Protein AF-A0A5B2XP13-F1 (afdb_monomer_lite)

Structure (mmCIF, N/CA/C/O backbone):
data_AF-A0A5B2XP13-F1
#
_entry.id   AF-A0A5B2XP13-F1
#
loop_
_atom_site.group_PDB
_atom_site.id
_atom_site.type_symbol
_atom_site.label_atom_id
_atom_site.label_alt_id
_atom_site.label_comp_id
_atom_site.label_asym_id
_atom_site.label_entity_id
_atom_site.label_seq_id
_atom_site.pdbx_PDB_ins_code
_atom_site.Cartn_x
_atom_site.Cartn_y
_atom_site.Cartn_z
_atom_site.occupancy
_atom_site.B_iso_or_equiv
_atom_site.auth_seq_id
_atom_site.auth_comp_id
_atom_site.auth_asym_id
_atom_site.auth_atom_id
_atom_site.pdbx_PDB_model_num
ATOM 1 N N . MET A 1 1 ? -1.958 24.768 4.273 1.00 29.78 1 MET A N 1
ATOM 2 C CA . MET A 1 1 ? -2.025 24.406 2.843 1.00 29.78 1 MET A CA 1
ATOM 3 C C . MET A 1 1 ? -2.246 22.898 2.784 1.00 29.78 1 MET A C 1
ATOM 5 O O . MET A 1 1 ? -1.291 22.146 2.896 1.00 29.78 1 MET A O 1
ATOM 9 N N . GLY A 1 2 ? -3.503 22.448 2.826 1.00 29.78 2 GLY A N 1
ATOM 10 C CA . GLY A 1 2 ? -3.830 21.025 2.942 1.00 29.78 2 GLY A CA 1
ATOM 11 C C . GLY A 1 2 ? -3.630 20.316 1.608 1.00 29.78 2 GLY A C 1
ATOM 12 O O . GLY A 1 2 ? -4.290 20.663 0.632 1.00 29.78 2 GLY A O 1
ATOM 13 N N . MET A 1 3 ? -2.731 19.334 1.558 1.00 33.09 3 MET A N 1
ATOM 14 C CA . MET A 1 3 ? -2.748 18.342 0.487 1.00 33.09 3 MET A CA 1
ATOM 15 C C . MET A 1 3 ? -3.972 17.451 0.711 1.00 33.09 3 MET A C 1
ATOM 17 O O . MET A 1 3 ? -3.917 16.481 1.466 1.00 33.09 3 MET A O 1
ATOM 21 N N . GLU A 1 4 ? -5.096 17.831 0.103 1.00 34.44 4 GLU A N 1
ATOM 22 C CA . GLU A 1 4 ? -6.297 17.004 -0.015 1.00 34.44 4 GLU A CA 1
ATOM 23 C C . GLU A 1 4 ? -5.908 15.733 -0.784 1.00 34.44 4 GLU A C 1
ATOM 25 O O . GLU A 1 4 ? -5.870 15.693 -2.016 1.00 34.44 4 GLU A O 1
ATOM 30 N N . ASN A 1 5 ? -5.530 14.696 -0.040 1.00 35.22 5 ASN A N 1
ATOM 31 C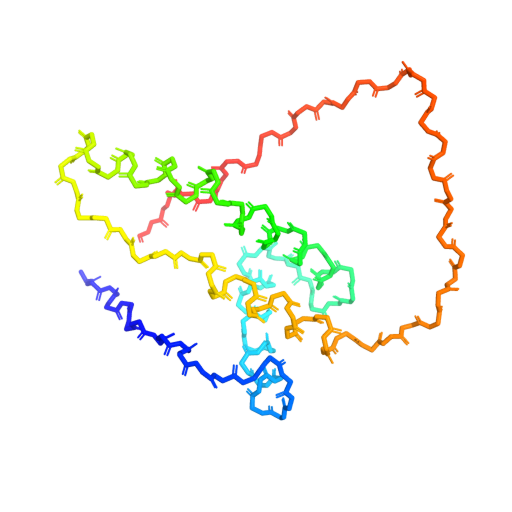 CA . ASN A 1 5 ? -5.137 13.403 -0.573 1.00 35.22 5 ASN A CA 1
ATOM 32 C C . ASN A 1 5 ? -6.418 12.694 -1.029 1.00 35.22 5 ASN A C 1
ATOM 34 O O . ASN A 1 5 ? -7.025 11.933 -0.277 1.00 35.22 5 ASN A O 1
ATOM 38 N N . ARG A 1 6 ? -6.904 13.048 -2.226 1.00 36.88 6 ARG A N 1
ATOM 39 C CA . ARG A 1 6 ? -8.149 12.517 -2.790 1.00 36.88 6 ARG A CA 1
ATOM 40 C C . ARG A 1 6 ? -8.049 10.989 -2.789 1.00 36.88 6 ARG A C 1
ATOM 42 O O . ARG A 1 6 ? -7.193 10.458 -3.501 1.00 36.88 6 ARG A O 1
ATOM 49 N N . PRO A 1 7 ? -8.877 10.261 -2.020 1.00 40.22 7 PRO A N 1
ATOM 50 C CA . PRO A 1 7 ? -8.725 8.823 -1.922 1.00 40.22 7 PRO A CA 1
ATOM 51 C C . PRO A 1 7 ? -9.152 8.215 -3.257 1.00 40.22 7 PRO A C 1
ATOM 53 O O . PRO A 1 7 ? -10.340 8.082 -3.551 1.00 40.22 7 PRO A O 1
ATOM 56 N N . VAL A 1 8 ? -8.184 7.844 -4.095 1.00 45.31 8 VAL A N 1
ATOM 57 C CA . VAL A 1 8 ? -8.437 6.937 -5.213 1.00 45.31 8 VAL A CA 1
ATOM 58 C C . VAL A 1 8 ? -8.628 5.557 -4.595 1.00 45.31 8 VAL A C 1
ATOM 60 O O . VAL A 1 8 ? -7.707 4.751 -4.504 1.00 45.31 8 VAL A O 1
ATOM 63 N N . VAL A 1 9 ? -9.839 5.298 -4.105 1.00 52.28 9 VAL A N 1
ATOM 64 C CA . VAL A 1 9 ? -10.252 3.951 -3.723 1.00 52.28 9 VAL A CA 1
ATOM 65 C C . VAL A 1 9 ? -10.342 3.153 -5.018 1.00 52.28 9 VAL A C 1
ATOM 67 O O . VAL A 1 9 ? -11.271 3.312 -5.808 1.00 52.28 9 VAL A O 1
ATOM 70 N N . VAL A 1 10 ? -9.345 2.308 -5.269 1.00 51.59 10 VAL A N 1
ATOM 71 C CA . VAL A 1 10 ? -9.398 1.298 -6.328 1.00 51.59 10 VAL A CA 1
ATOM 72 C C . VAL A 1 10 ? -10.302 0.166 -5.835 1.00 51.59 10 VAL A C 1
ATOM 74 O O . VAL A 1 10 ? -9.847 -0.913 -5.473 1.00 51.59 10 VAL A O 1
ATOM 77 N N . SER A 1 11 ? -11.608 0.411 -5.764 1.00 52.25 11 SER A N 1
ATOM 78 C CA . SER A 1 11 ? -12.583 -0.656 -5.567 1.00 52.25 11 SER A CA 1
ATOM 79 C C . SER A 1 11 ? -12.789 -1.378 -6.903 1.00 52.25 11 SER A C 1
ATOM 81 O O . SER A 1 11 ? -13.236 -0.795 -7.888 1.00 52.25 11 SER A O 1
ATOM 83 N N . GLY A 1 12 ? -12.411 -2.659 -6.953 1.00 60.12 12 GLY A N 1
ATOM 84 C CA . GLY A 1 12 ? -12.796 -3.583 -8.029 1.00 60.12 12 GLY A CA 1
ATOM 85 C C . GLY A 1 12 ? -11.938 -3.593 -9.298 1.00 60.12 12 GLY A C 1
ATOM 86 O O . GLY A 1 12 ? -12.334 -4.218 -10.279 1.00 60.12 12 GLY A O 1
ATOM 87 N N . ARG A 1 13 ? -10.770 -2.940 -9.328 1.00 72.88 13 ARG A N 1
ATOM 88 C CA . ARG A 1 13 ? -9.882 -2.997 -10.504 1.00 72.88 13 ARG A CA 1
ATOM 89 C C . ARG A 1 13 ? -8.958 -4.218 -10.402 1.00 72.88 13 ARG A C 1
ATOM 91 O O . ARG A 1 13 ? -8.357 -4.402 -9.346 1.00 72.88 13 ARG A O 1
ATOM 98 N N . PRO A 1 14 ? -8.798 -5.043 -11.451 1.00 79.19 14 PRO A N 1
ATOM 99 C CA . PRO A 1 14 ? -7.851 -6.151 -11.402 1.00 79.19 14 PRO A CA 1
ATOM 100 C C . PRO A 1 14 ? -6.411 -5.621 -11.274 1.00 79.19 14 PRO A C 1
ATOM 102 O O . PRO A 1 14 ? -6.106 -4.561 -11.827 1.00 79.19 14 PRO A O 1
ATOM 105 N N . PRO A 1 15 ? -5.518 -6.332 -10.561 1.00 80.94 15 PRO A N 1
ATOM 106 C CA . PRO A 1 15 ? -4.099 -5.973 -10.458 1.00 80.94 15 PRO A CA 1
ATOM 107 C C . PRO A 1 15 ? -3.324 -6.234 -11.762 1.00 80.94 15 PRO A C 1
ATOM 109 O O . PRO A 1 15 ? -2.130 -5.977 -11.853 1.00 80.94 15 PRO A O 1
ATOM 112 N N . THR A 1 16 ? -3.997 -6.739 -12.795 1.00 82.56 16 THR A N 1
ATOM 113 C CA . THR A 1 16 ? -3.428 -7.077 -14.097 1.00 82.56 16 THR A CA 1
ATOM 114 C C . THR A 1 16 ? -3.972 -6.166 -15.201 1.00 82.56 16 THR A C 1
ATOM 116 O O . THR A 1 16 ? -5.062 -5.600 -15.106 1.00 82.56 16 THR A O 1
ATOM 119 N N . GLY A 1 17 ? -3.204 -6.031 -16.285 1.00 83.06 17 GLY A N 1
ATOM 120 C CA . GLY A 1 17 ? -3.588 -5.279 -17.483 1.00 83.06 17 GLY A CA 1
ATOM 121 C C . GLY A 1 17 ? -2.913 -3.910 -17.619 1.00 83.06 17 GLY A C 1
ATOM 122 O O . GLY A 1 17 ? -2.235 -3.426 -16.715 1.00 83.06 17 GLY A O 1
ATOM 123 N N . ALA A 1 18 ? -3.096 -3.276 -18.781 1.00 83.50 18 ALA A N 1
ATOM 124 C CA . ALA A 1 18 ? -2.379 -2.052 -19.158 1.00 83.50 18 ALA A CA 1
ATOM 125 C C . ALA A 1 18 ? -2.608 -0.889 -18.179 1.00 83.50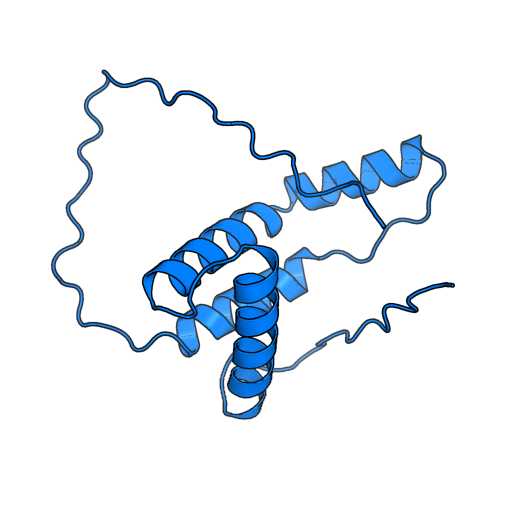 18 ALA A C 1
ATOM 127 O O . ALA A 1 18 ? -1.675 -0.182 -17.819 1.00 83.50 18 ALA A O 1
ATOM 128 N N . ARG A 1 19 ? -3.842 -0.725 -17.688 1.00 82.00 19 ARG A N 1
ATOM 129 C CA . ARG A 1 19 ? -4.179 0.332 -16.724 1.00 82.00 19 ARG A CA 1
ATOM 130 C C . ARG A 1 19 ? -3.511 0.115 -15.362 1.00 82.00 19 ARG A C 1
ATOM 132 O O . ARG A 1 19 ? -3.114 1.088 -14.736 1.00 82.00 19 ARG A O 1
ATOM 139 N N . ALA A 1 20 ? -3.408 -1.136 -14.906 1.00 83.81 20 ALA A N 1
ATOM 140 C CA . ALA A 1 20 ? -2.734 -1.464 -13.652 1.00 83.81 20 ALA A CA 1
ATOM 141 C C . ALA A 1 20 ? -1.230 -1.180 -13.755 1.00 83.81 20 ALA A C 1
ATOM 143 O O . ALA A 1 20 ? -0.675 -0.582 -12.844 1.00 83.81 20 ALA A O 1
ATOM 144 N N . ARG A 1 21 ? -0.605 -1.505 -14.898 1.00 85.44 21 ARG A N 1
ATOM 145 C CA . ARG A 1 21 ? 0.811 -1.200 -15.160 1.00 85.44 21 ARG A CA 1
ATOM 146 C C . ARG A 1 21 ? 1.116 0.292 -15.078 1.00 85.44 21 ARG A C 1
ATOM 148 O O . ARG A 1 21 ? 2.015 0.656 -14.343 1.00 85.44 21 ARG A O 1
ATOM 155 N N . VAL A 1 22 ? 0.308 1.141 -15.720 1.00 86.56 22 VAL A N 1
ATOM 156 C CA . VAL A 1 22 ? 0.487 2.607 -15.649 1.00 86.56 22 VAL A CA 1
ATOM 157 C C . VAL A 1 22 ? 0.455 3.106 -14.201 1.00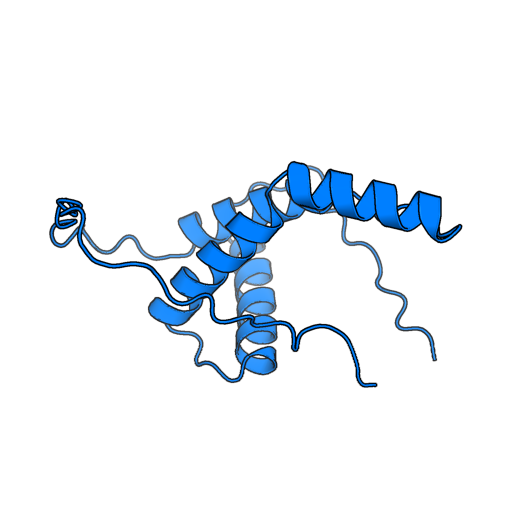 86.56 22 VAL A C 1
ATOM 159 O O . VAL A 1 22 ? 1.339 3.845 -13.790 1.00 86.56 22 VAL A O 1
ATOM 162 N N . ILE A 1 23 ? -0.522 2.652 -13.409 1.00 87.31 23 ILE A N 1
ATOM 163 C CA . ILE A 1 23 ? -0.628 3.031 -11.990 1.00 87.31 23 ILE A CA 1
ATOM 164 C C . ILE A 1 23 ? 0.593 2.537 -11.201 1.00 87.31 23 ILE A C 1
ATOM 166 O O . ILE A 1 23 ? 1.108 3.252 -10.346 1.00 87.31 23 ILE A O 1
ATOM 170 N N . VAL A 1 24 ? 1.051 1.311 -11.466 1.00 89.06 24 VAL A N 1
ATOM 171 C CA . VAL A 1 24 ? 2.222 0.742 -10.791 1.00 89.06 24 VAL A CA 1
ATOM 172 C C . VAL A 1 24 ? 3.489 1.505 -11.146 1.00 89.06 24 VAL A C 1
ATOM 174 O O . VAL A 1 24 ? 4.238 1.832 -10.237 1.00 89.06 24 VAL A O 1
ATOM 177 N N . ASP A 1 25 ? 3.718 1.817 -12.419 1.00 88.62 25 ASP A N 1
ATOM 178 C CA . ASP A 1 25 ? 4.912 2.538 -12.864 1.00 88.62 25 ASP A CA 1
ATOM 179 C C . ASP A 1 25 ? 4.954 3.959 -12.273 1.00 88.62 25 ASP A C 1
ATOM 181 O O . ASP A 1 25 ? 5.997 4.385 -11.780 1.00 88.62 25 ASP A O 1
ATOM 185 N N . GLU A 1 26 ? 3.813 4.658 -12.214 1.00 89.75 26 GLU A N 1
ATOM 186 C CA . GLU A 1 26 ? 3.701 5.955 -11.527 1.00 89.75 26 GLU A CA 1
ATOM 187 C C . GLU A 1 26 ? 4.049 5.841 -10.034 1.00 89.75 26 GLU A C 1
ATOM 189 O O . GLU A 1 26 ? 4.842 6.626 -9.511 1.00 89.75 26 GLU A O 1
ATOM 194 N N . LEU A 1 27 ? 3.494 4.846 -9.335 1.00 88.94 27 LEU A N 1
ATOM 195 C CA . LEU A 1 27 ? 3.768 4.639 -7.911 1.00 88.94 27 LEU A CA 1
ATOM 196 C C . LEU A 1 27 ? 5.227 4.248 -7.658 1.00 88.94 27 LEU A C 1
ATOM 198 O O . LEU A 1 27 ? 5.846 4.770 -6.733 1.00 88.94 27 LEU A O 1
ATOM 202 N N . VAL A 1 28 ? 5.787 3.350 -8.468 1.00 89.38 28 VAL A N 1
ATOM 203 C CA . VAL A 1 28 ? 7.189 2.929 -8.368 1.00 89.38 28 VAL A CA 1
ATOM 204 C C . VAL A 1 28 ? 8.116 4.125 -8.567 1.00 89.38 28 VAL A C 1
ATOM 206 O O . VAL A 1 28 ? 9.035 4.290 -7.769 1.00 89.38 28 VAL A O 1
ATOM 209 N N . ALA A 1 29 ? 7.843 4.997 -9.542 1.00 87.00 29 ALA A N 1
ATOM 210 C CA . ALA A 1 29 ? 8.625 6.211 -9.763 1.00 87.00 29 ALA A CA 1
ATOM 211 C C . ALA A 1 29 ? 8.609 7.142 -8.538 1.00 87.00 29 ALA A C 1
ATOM 213 O O . ALA A 1 29 ? 9.667 7.578 -8.084 1.00 87.00 29 ALA A O 1
ATOM 214 N N . VAL A 1 30 ? 7.433 7.373 -7.939 1.00 89.19 30 VAL A N 1
ATOM 215 C CA . VAL A 1 30 ? 7.305 8.179 -6.710 1.00 89.19 30 VAL A CA 1
ATOM 216 C C . VAL A 1 30 ? 8.086 7.554 -5.549 1.00 89.19 30 VAL A C 1
ATOM 218 O O . VAL A 1 30 ? 8.766 8.255 -4.799 1.00 89.19 30 VAL A O 1
ATOM 221 N N . PHE A 1 31 ? 8.032 6.229 -5.390 1.00 85.31 31 PHE A N 1
ATOM 222 C CA . PHE A 1 31 ? 8.788 5.533 -4.346 1.00 85.31 31 PHE A CA 1
ATOM 223 C C . PHE A 1 31 ? 10.300 5.572 -4.586 1.00 85.31 31 PHE A C 1
ATOM 225 O O . PHE A 1 31 ? 11.053 5.750 -3.624 1.00 85.31 31 PHE A O 1
ATOM 232 N N . ALA A 1 32 ? 10.732 5.418 -5.837 1.00 87.56 32 ALA A N 1
ATOM 233 C CA . ALA A 1 32 ? 12.126 5.491 -6.252 1.00 87.56 32 ALA A CA 1
ATOM 234 C C . ALA A 1 32 ? 12.707 6.882 -5.962 1.00 87.56 32 ALA A C 1
ATOM 236 O O . ALA A 1 32 ? 13.760 6.982 -5.332 1.00 87.56 32 ALA A O 1
ATOM 237 N N . GLU A 1 33 ? 11.976 7.946 -6.303 1.00 88.00 33 GLU A N 1
ATOM 238 C CA . GLU A 1 33 ? 12.350 9.326 -5.985 1.00 88.00 33 GLU A CA 1
ATOM 239 C C . GLU A 1 33 ? 12.435 9.550 -4.467 1.00 88.00 33 GLU A C 1
ATOM 241 O O . GLU A 1 33 ? 13.481 9.955 -3.954 1.00 88.00 33 GLU A O 1
ATOM 246 N N . ALA A 1 34 ? 11.378 9.197 -3.727 1.00 89.75 34 ALA A N 1
ATOM 247 C CA . ALA A 1 34 ? 11.308 9.399 -2.279 1.00 89.75 34 ALA A CA 1
ATOM 248 C C . ALA A 1 34 ? 12.425 8.668 -1.511 1.00 89.75 34 ALA A C 1
ATOM 250 O O . ALA A 1 34 ? 12.915 9.162 -0.495 1.00 89.75 34 ALA A O 1
ATOM 251 N N . HIS A 1 35 ? 12.853 7.500 -1.998 1.00 85.69 35 HIS A N 1
ATOM 252 C CA . HIS A 1 35 ? 13.900 6.693 -1.365 1.00 85.69 35 HIS A CA 1
ATOM 253 C C . HIS A 1 35 ? 15.265 6.830 -2.044 1.00 85.69 35 HIS A C 1
ATOM 255 O O . HIS A 1 35 ? 16.207 6.146 -1.637 1.00 85.69 35 HIS A O 1
ATOM 261 N N . ARG A 1 36 ? 15.389 7.721 -3.041 1.00 90.19 36 ARG A N 1
ATOM 262 C CA . ARG A 1 36 ? 16.609 7.958 -3.828 1.00 90.19 36 ARG A CA 1
ATOM 263 C C . ARG A 1 36 ? 17.208 6.658 -4.383 1.00 90.19 36 ARG A C 1
ATOM 265 O O . ARG A 1 36 ? 18.409 6.420 -4.264 1.00 90.19 36 ARG A O 1
ATOM 272 N N . ARG A 1 37 ? 16.360 5.798 -4.952 1.00 87.00 37 ARG A N 1
ATOM 273 C CA . ARG A 1 37 ? 16.744 4.537 -5.612 1.00 87.00 37 ARG A CA 1
ATOM 274 C C . ARG A 1 37 ? 16.464 4.628 -7.110 1.00 87.00 37 ARG A C 1
ATOM 276 O O . ARG A 1 37 ? 15.622 5.413 -7.530 1.00 87.00 37 ARG A O 1
ATOM 283 N N . ALA A 1 38 ? 17.155 3.821 -7.908 1.00 86.50 38 ALA A N 1
ATOM 284 C CA . ALA A 1 38 ? 16.802 3.647 -9.313 1.00 86.50 38 ALA A CA 1
ATOM 285 C C . ALA A 1 38 ? 15.534 2.780 -9.444 1.00 86.50 38 ALA A C 1
ATOM 287 O O . ALA A 1 38 ? 15.218 1.998 -8.546 1.00 86.50 38 ALA A O 1
ATOM 288 N N . ASP A 1 39 ? 14.794 2.919 -10.547 1.00 83.88 39 ASP A N 1
ATOM 289 C CA . ASP A 1 39 ? 13.721 1.978 -10.899 1.00 83.88 39 ASP A CA 1
ATOM 290 C C . ASP A 1 39 ? 14.324 0.767 -11.624 1.00 83.88 39 ASP A C 1
ATOM 292 O O . ASP A 1 39 ? 14.329 0.675 -12.851 1.00 83.88 39 ASP A O 1
ATOM 296 N N . ASP A 1 40 ? 14.913 -0.132 -10.841 1.00 84.44 40 ASP A N 1
ATOM 297 C CA . ASP A 1 40 ? 15.488 -1.395 -11.296 1.00 84.44 40 ASP A CA 1
ATOM 298 C C . ASP A 1 40 ? 14.760 -2.600 -10.651 1.00 84.44 40 ASP A C 1
ATOM 300 O O . ASP A 1 40 ? 13.959 -2.438 -9.719 1.00 84.44 40 ASP A O 1
ATOM 304 N N . PRO A 1 41 ? 14.992 -3.838 -11.127 1.00 84.12 41 PRO A N 1
ATOM 305 C CA . PRO A 1 41 ? 14.333 -5.017 -10.565 1.00 84.12 41 PRO A CA 1
ATOM 306 C C . PRO A 1 41 ? 14.587 -5.234 -9.063 1.00 84.12 41 PRO A C 1
ATOM 308 O O . PRO A 1 41 ? 13.710 -5.748 -8.367 1.00 84.12 41 PRO A O 1
ATOM 311 N N . GLU A 1 42 ? 15.751 -4.835 -8.543 1.00 85.81 42 GLU A N 1
ATOM 312 C CA . GLU A 1 42 ? 16.084 -4.949 -7.118 1.00 85.81 42 GLU A CA 1
ATOM 313 C C . GLU A 1 42 ? 15.265 -3.951 -6.290 1.00 85.81 42 GLU A C 1
ATOM 315 O O . GLU A 1 42 ? 14.694 -4.305 -5.259 1.00 85.81 42 GLU A O 1
ATOM 320 N N . SER A 1 43 ? 15.138 -2.719 -6.778 1.00 85.62 43 SER A N 1
ATOM 321 C CA . SER A 1 43 ? 14.290 -1.665 -6.225 1.00 85.62 43 SER A CA 1
ATOM 322 C C . SER A 1 43 ? 12.817 -2.074 -6.176 1.00 85.62 43 SER A C 1
ATOM 324 O O . SER A 1 43 ? 12.171 -1.930 -5.134 1.00 85.62 43 SER A O 1
ATOM 326 N N . ARG A 1 44 ? 12.295 -2.683 -7.249 1.00 88.12 44 ARG A N 1
ATOM 327 C CA . ARG A 1 44 ? 10.915 -3.198 -7.283 1.00 88.12 44 ARG A CA 1
ATOM 328 C C . ARG A 1 44 ? 10.700 -4.352 -6.299 1.00 88.12 44 ARG A C 1
ATOM 330 O O . ARG A 1 44 ? 9.682 -4.375 -5.604 1.00 88.12 44 ARG A O 1
ATOM 337 N N . ALA A 1 45 ? 11.664 -5.264 -6.164 1.00 87.56 45 ALA A N 1
ATOM 338 C CA . ALA A 1 45 ? 11.610 -6.342 -5.171 1.00 87.56 45 ALA A CA 1
ATOM 339 C C . ALA A 1 45 ? 11.680 -5.810 -3.726 1.00 87.56 45 ALA A C 1
ATOM 341 O O . ALA A 1 45 ? 10.916 -6.238 -2.857 1.00 87.56 45 ALA A O 1
ATOM 342 N N . TRP A 1 46 ? 12.555 -4.835 -3.474 1.00 89.56 46 TRP A N 1
ATOM 343 C CA . TRP A 1 46 ? 12.655 -4.137 -2.194 1.00 89.56 46 TRP A CA 1
ATOM 344 C C . TRP A 1 46 ? 11.347 -3.419 -1.836 1.00 89.56 46 TRP A C 1
ATOM 346 O O . TRP A 1 46 ? 10.871 -3.520 -0.702 1.00 89.56 46 TRP A O 1
ATOM 356 N N . LEU A 1 47 ? 10.726 -2.741 -2.806 1.00 90.56 47 LEU A N 1
ATOM 357 C CA . LEU A 1 47 ? 9.445 -2.068 -2.615 1.00 90.56 47 LEU A CA 1
ATOM 358 C C . LEU A 1 47 ? 8.343 -3.074 -2.271 1.00 90.56 47 LEU A C 1
ATOM 360 O O . LEU A 1 47 ? 7.590 -2.848 -1.324 1.00 90.56 47 LEU A O 1
ATOM 364 N N . ALA A 1 48 ? 8.282 -4.205 -2.978 1.00 90.81 48 ALA A N 1
ATOM 365 C CA . ALA A 1 48 ? 7.324 -5.266 -2.685 1.00 90.81 48 ALA A CA 1
ATOM 366 C C . ALA A 1 48 ? 7.466 -5.783 -1.242 1.00 90.81 48 ALA A C 1
ATOM 368 O O . ALA A 1 48 ? 6.465 -5.964 -0.550 1.00 90.81 48 ALA A O 1
ATOM 369 N N . GLU A 1 49 ? 8.690 -5.955 -0.737 1.00 90.31 49 GLU A N 1
ATOM 370 C CA . GLU A 1 49 ? 8.898 -6.353 0.660 1.00 90.31 49 GLU A CA 1
ATOM 371 C C . GLU A 1 49 ? 8.401 -5.292 1.650 1.00 90.31 49 GLU A C 1
ATOM 373 O O . GLU A 1 49 ? 7.717 -5.610 2.625 1.00 90.31 49 GLU A O 1
ATOM 378 N N . ARG A 1 50 ? 8.648 -4.007 1.376 1.00 89.56 50 ARG A N 1
ATOM 379 C CA . ARG A 1 50 ? 8.129 -2.924 2.224 1.00 89.56 50 ARG A CA 1
ATOM 380 C C . ARG A 1 50 ? 6.607 -2.864 2.240 1.00 89.56 50 ARG A C 1
ATOM 382 O O . ARG A 1 50 ? 6.012 -2.685 3.304 1.00 89.56 50 ARG A O 1
ATOM 389 N N . VAL A 1 51 ? 5.975 -3.030 1.082 1.00 90.12 51 VAL A N 1
ATOM 390 C CA . VAL A 1 51 ? 4.512 -3.050 0.967 1.00 90.12 51 VAL A CA 1
ATOM 391 C C . VAL A 1 51 ? 3.936 -4.261 1.704 1.00 90.12 51 VAL A C 1
ATOM 393 O O . VAL A 1 51 ? 2.918 -4.125 2.376 1.00 90.12 51 VAL A O 1
ATOM 396 N N . ARG A 1 52 ? 4.609 -5.419 1.669 1.00 89.00 52 ARG A N 1
ATOM 397 C CA . ARG A 1 52 ? 4.207 -6.626 2.412 1.00 89.00 52 ARG A CA 1
ATOM 398 C C . ARG A 1 52 ? 4.177 -6.400 3.922 1.00 89.00 52 ARG A C 1
ATOM 400 O O . ARG A 1 52 ? 3.215 -6.807 4.567 1.00 89.00 52 ARG A O 1
ATOM 407 N N . ILE A 1 53 ? 5.166 -5.695 4.470 1.00 85.44 53 ILE A N 1
ATOM 408 C CA . ILE A 1 53 ? 5.170 -5.296 5.888 1.00 85.44 53 ILE A CA 1
ATOM 409 C C . ILE A 1 53 ? 3.991 -4.353 6.184 1.00 85.44 53 ILE A C 1
ATOM 411 O O . ILE A 1 53 ? 3.294 -4.521 7.183 1.00 85.44 53 ILE A O 1
ATOM 415 N N . GLY A 1 54 ? 3.730 -3.384 5.301 1.00 80.50 54 GLY A N 1
ATOM 416 C CA . GLY A 1 54 ? 2.596 -2.459 5.429 1.00 80.50 54 GLY A CA 1
ATOM 417 C C . GLY A 1 54 ? 1.217 -3.117 5.277 1.00 80.50 54 GLY A C 1
ATOM 418 O O . GLY A 1 54 ? 0.234 -2.604 5.810 1.00 80.50 54 GLY A O 1
ATOM 419 N N . ALA A 1 55 ? 1.143 -4.259 4.590 1.00 86.56 55 ALA A N 1
ATOM 420 C CA . ALA A 1 55 ? -0.073 -5.049 4.404 1.00 86.56 55 ALA A CA 1
ATOM 421 C C . ALA A 1 55 ? -0.405 -5.956 5.606 1.00 86.56 55 ALA A C 1
ATOM 423 O O . ALA A 1 55 ? -1.436 -6.632 5.592 1.00 86.56 55 ALA A O 1
ATOM 424 N N . ASP A 1 56 ? 0.426 -5.989 6.655 1.00 85.88 56 ASP A N 1
ATOM 425 C CA . ASP A 1 56 ? 0.113 -6.759 7.857 1.00 85.88 56 ASP A CA 1
ATOM 426 C C . ASP A 1 56 ? -1.104 -6.156 8.582 1.00 85.88 56 ASP A C 1
ATOM 428 O O . ASP A 1 56 ? -1.098 -5.027 9.083 1.00 85.88 56 ASP A O 1
ATOM 432 N N . THR A 1 57 ? -2.168 -6.952 8.697 1.00 84.69 57 THR A N 1
ATOM 433 C CA . THR A 1 57 ? -3.397 -6.575 9.410 1.00 84.69 57 THR A CA 1
ATOM 434 C C . THR A 1 57 ? -3.160 -6.151 10.864 1.00 84.69 57 THR A C 1
ATOM 436 O O . THR A 1 57 ? -3.943 -5.367 11.402 1.00 84.69 57 THR A O 1
ATOM 439 N N . ARG A 1 58 ? -2.089 -6.625 11.515 1.00 87.06 58 ARG A N 1
ATOM 440 C CA . ARG A 1 58 ? -1.702 -6.204 12.870 1.00 87.06 58 ARG A CA 1
ATOM 441 C C . ARG A 1 58 ? -1.278 -4.741 12.889 1.00 87.06 58 ARG A C 1
ATOM 443 O O . ARG A 1 58 ? -1.675 -4.016 13.796 1.00 87.06 58 ARG A O 1
ATOM 450 N N . VAL A 1 59 ? -0.545 -4.298 11.866 1.00 84.56 59 VAL A N 1
ATOM 451 C CA . VAL A 1 59 ? -0.118 -2.902 11.705 1.00 84.56 59 VAL A CA 1
ATOM 452 C C . VAL A 1 59 ? -1.338 -2.006 11.487 1.00 84.56 59 VAL A C 1
ATOM 454 O O . VAL A 1 59 ? -1.475 -0.989 12.161 1.00 84.56 59 VAL A O 1
ATOM 457 N N . SER A 1 60 ? -2.288 -2.418 10.640 1.00 84.38 60 SER A N 1
ATOM 458 C CA . SER A 1 60 ? -3.544 -1.674 10.426 1.00 84.38 60 SER A CA 1
ATOM 459 C C . SER A 1 60 ? -4.371 -1.531 11.717 1.00 84.38 60 SER A C 1
ATOM 461 O O . SER A 1 60 ? -4.828 -0.437 12.061 1.00 84.38 60 SER A O 1
ATOM 463 N N . ARG A 1 61 ? -4.498 -2.607 12.509 1.00 88.38 61 ARG A N 1
ATOM 464 C CA . ARG A 1 61 ? -5.184 -2.565 13.816 1.00 88.38 61 ARG A CA 1
ATOM 465 C C . ARG A 1 61 ? -4.458 -1.681 14.828 1.00 88.38 61 ARG A C 1
ATOM 467 O O . ARG A 1 61 ? -5.119 -0.933 15.543 1.00 88.38 61 ARG A O 1
ATOM 474 N N . TYR A 1 62 ? -3.129 -1.745 14.870 1.00 89.94 62 TYR A N 1
ATOM 475 C CA . TYR A 1 62 ? -2.308 -0.889 15.724 1.00 89.94 62 TYR A CA 1
ATOM 476 C C . TYR A 1 62 ? -2.526 0.596 15.408 1.00 89.94 62 TYR A C 1
ATOM 478 O O . TYR A 1 62 ? -2.786 1.385 16.312 1.00 89.94 62 TYR A O 1
ATOM 486 N N . TRP A 1 63 ? -2.533 0.974 14.128 1.00 87.50 63 TRP A N 1
ATOM 487 C CA . TRP A 1 63 ? -2.802 2.357 13.728 1.00 87.50 63 TRP A CA 1
ATOM 488 C C . TRP A 1 63 ? -4.224 2.811 14.046 1.00 87.50 63 TRP A C 1
ATOM 490 O O . TRP A 1 63 ? -4.422 3.955 14.452 1.00 87.50 63 TRP A O 1
ATOM 500 N N . ARG A 1 64 ? -5.217 1.923 13.920 1.00 89.50 64 ARG A N 1
ATOM 501 C CA . ARG A 1 64 ? -6.590 2.227 14.342 1.00 89.50 64 ARG A CA 1
ATOM 502 C C . ARG A 1 64 ? -6.677 2.459 15.851 1.00 89.50 64 ARG A C 1
ATOM 504 O O . ARG A 1 64 ? -7.366 3.379 16.273 1.00 89.50 64 ARG A O 1
ATOM 511 N N . LEU A 1 65 ? -5.955 1.671 16.648 1.00 92.81 65 LEU A N 1
ATOM 512 C CA . LEU A 1 65 ? -5.871 1.877 18.094 1.00 92.81 65 LEU A CA 1
ATOM 513 C C . LEU A 1 65 ? -5.219 3.224 18.432 1.00 92.81 65 LEU A C 1
ATOM 515 O O . LEU A 1 65 ? -5.752 3.964 19.252 1.00 92.81 65 LEU A O 1
ATOM 519 N N . LEU A 1 66 ? -4.109 3.569 17.774 1.00 93.31 66 LEU A N 1
ATOM 520 C CA . LEU A 1 66 ? -3.457 4.867 17.967 1.00 93.31 66 LEU A CA 1
ATOM 521 C C . LEU A 1 66 ? -4.374 6.044 17.617 1.00 93.31 66 LEU A C 1
ATOM 523 O O . LEU A 1 66 ? -4.337 7.057 18.305 1.00 93.31 66 LEU A O 1
ATOM 527 N N . ALA A 1 67 ? -5.203 5.920 16.578 1.00 92.94 67 ALA A N 1
ATOM 528 C CA . ALA A 1 67 ? -6.175 6.955 16.230 1.00 92.94 67 ALA A CA 1
ATOM 529 C C . ALA A 1 67 ? -7.194 7.176 17.362 1.00 92.94 67 ALA A C 1
ATOM 531 O O . ALA A 1 67 ? -7.422 8.316 17.750 1.00 92.94 67 ALA A O 1
ATOM 532 N N . VAL A 1 68 ? -7.718 6.094 17.953 1.00 94.25 68 VAL A N 1
ATOM 533 C CA . VAL A 1 68 ? -8.641 6.165 19.101 1.00 94.25 68 VAL A CA 1
ATOM 534 C C . VAL A 1 68 ? -7.979 6.820 20.314 1.00 94.25 68 VAL A C 1
ATOM 536 O O . VAL A 1 68 ? -8.573 7.695 20.931 1.00 94.25 68 VAL A O 1
ATOM 539 N N . ILE A 1 69 ? -6.746 6.424 20.645 1.00 96.06 69 ILE A N 1
ATOM 540 C CA . ILE A 1 69 ? -6.008 6.985 21.791 1.00 96.06 69 ILE A CA 1
ATOM 541 C C . ILE A 1 69 ? -5.758 8.488 21.614 1.00 96.06 69 ILE A C 1
ATOM 543 O O . ILE A 1 69 ? -5.801 9.234 22.587 1.00 96.06 69 ILE A O 1
ATOM 547 N N . ASN A 1 70 ? -5.510 8.929 20.381 1.00 95.44 70 ASN A N 1
ATOM 548 C CA . ASN A 1 70 ? -5.174 10.317 20.072 1.00 95.44 70 ASN A CA 1
ATOM 549 C C . ASN A 1 70 ? -6.391 11.190 19.722 1.00 95.44 70 ASN A C 1
ATOM 551 O O . ASN A 1 70 ? -6.194 12.316 19.270 1.00 95.44 70 ASN A O 1
ATOM 555 N N . ASP A 1 71 ? -7.615 10.674 19.877 1.00 94.69 71 ASP A N 1
ATOM 556 C CA . ASP A 1 71 ? -8.860 11.345 19.473 1.00 94.69 71 ASP A CA 1
ATOM 557 C C . ASP A 1 71 ? -8.828 11.838 18.010 1.00 94.69 71 ASP A C 1
ATOM 559 O O . ASP A 1 71 ? -9.248 12.938 17.656 1.00 94.69 71 ASP A O 1
ATOM 563 N N . GLN A 1 72 ? -8.248 11.013 17.133 1.00 92.69 72 GLN A N 1
ATOM 564 C CA . GLN A 1 72 ? -8.144 11.264 15.699 1.00 92.69 72 GLN A CA 1
ATOM 565 C C . GLN A 1 72 ? -9.073 10.319 14.927 1.00 92.69 72 GLN A C 1
ATOM 567 O O . GLN A 1 72 ? -9.246 9.157 15.311 1.00 92.69 72 GLN A O 1
ATOM 572 N N . PRO A 1 73 ? -9.627 10.754 13.782 1.00 88.19 73 PRO A N 1
ATOM 573 C CA . PRO A 1 73 ? -10.411 9.872 12.934 1.00 88.19 73 PRO A CA 1
ATOM 574 C C . PRO A 1 73 ? -9.550 8.715 12.412 1.00 88.19 73 PRO A C 1
ATOM 576 O O . PRO A 1 73 ? -8.415 8.895 11.960 1.00 88.19 73 PRO A O 1
ATOM 579 N N . ALA A 1 74 ? -10.110 7.504 12.442 1.00 82.12 74 ALA A N 1
ATOM 580 C CA . ALA A 1 74 ? -9.446 6.335 11.888 1.00 82.12 74 ALA A CA 1
ATOM 581 C C . ALA A 1 74 ? -9.277 6.491 10.370 1.00 82.12 74 ALA A C 1
ATOM 583 O O . ALA A 1 74 ? -10.242 6.718 9.638 1.00 82.12 74 ALA A O 1
ATOM 584 N N . LYS A 1 75 ? -8.042 6.328 9.889 1.00 79.06 75 LYS A N 1
ATOM 585 C CA . LYS A 1 75 ? -7.756 6.304 8.451 1.00 79.06 75 LYS A CA 1
ATOM 586 C C . LYS A 1 75 ? -8.357 5.052 7.804 1.00 79.06 75 LYS A C 1
ATOM 588 O O . LYS A 1 75 ? -8.548 4.025 8.463 1.00 79.06 75 LYS A O 1
ATOM 593 N N . ALA A 1 76 ? -8.634 5.147 6.502 1.00 81.12 76 ALA A N 1
ATOM 594 C CA . ALA A 1 76 ? -9.057 4.005 5.698 1.00 81.12 76 ALA A CA 1
ATOM 595 C C . ALA A 1 76 ? -8.039 2.860 5.810 1.00 81.12 76 ALA A C 1
ATOM 597 O O . ALA A 1 76 ? -6.837 3.108 5.914 1.00 81.12 76 ALA A O 1
ATOM 598 N N . ASP A 1 77 ? -8.524 1.616 5.800 1.00 82.44 77 ASP A N 1
ATOM 599 C CA . ASP A 1 77 ? -7.657 0.444 5.910 1.00 82.44 77 ASP A CA 1
ATOM 600 C C . ASP A 1 77 ? -6.747 0.350 4.672 1.00 82.44 77 ASP A C 1
ATOM 602 O O . ASP A 1 77 ? -7.264 0.202 3.560 1.00 82.44 77 ASP A O 1
ATOM 606 N N . PRO A 1 78 ? -5.413 0.447 4.824 1.00 81.44 78 PRO A N 1
ATOM 607 C CA . PRO A 1 78 ? -4.505 0.398 3.686 1.00 81.44 78 PRO A CA 1
ATOM 608 C C . PRO A 1 78 ? -4.321 -1.024 3.142 1.00 81.44 78 PRO A C 1
ATOM 610 O O . PRO A 1 78 ? -3.843 -1.177 2.019 1.00 81.44 78 PRO A O 1
ATOM 613 N N . VAL A 1 79 ? -4.692 -2.067 3.901 1.00 87.62 79 VAL A N 1
ATOM 614 C CA . VAL A 1 79 ? -4.383 -3.467 3.562 1.00 87.62 79 VAL A CA 1
ATOM 615 C C . VAL A 1 79 ? -4.937 -3.883 2.191 1.00 87.62 79 VAL A C 1
ATOM 617 O O . VAL A 1 79 ? -4.164 -4.425 1.402 1.00 87.62 79 VAL A O 1
ATOM 620 N N . PRO A 1 80 ? -6.206 -3.607 1.824 1.00 86.94 80 PRO A N 1
ATOM 621 C CA . PRO A 1 80 ? -6.721 -3.991 0.509 1.00 86.94 80 PRO A CA 1
ATOM 622 C C . PRO A 1 80 ? -5.965 -3.335 -0.654 1.00 86.94 80 PRO A C 1
ATOM 624 O O . PRO A 1 80 ? -5.671 -3.993 -1.650 1.00 86.94 80 PRO A O 1
ATOM 627 N N . ALA A 1 81 ? -5.608 -2.054 -0.516 1.00 85.50 81 ALA A N 1
ATOM 628 C CA . ALA A 1 81 ? -4.839 -1.335 -1.529 1.00 85.50 81 ALA A CA 1
ATOM 629 C C . ALA A 1 81 ? -3.395 -1.857 -1.621 1.00 85.50 81 ALA A C 1
ATOM 631 O O . ALA A 1 81 ? -2.870 -2.026 -2.720 1.00 85.50 81 ALA A O 1
ATOM 632 N N . ALA A 1 82 ? -2.776 -2.176 -0.481 1.00 87.50 82 ALA A N 1
ATOM 633 C CA . ALA A 1 82 ? -1.439 -2.759 -0.428 1.00 87.50 82 ALA A CA 1
ATOM 634 C C . ALA A 1 82 ? -1.393 -4.149 -1.086 1.00 87.50 82 ALA A C 1
ATOM 636 O O . ALA A 1 82 ? -0.494 -4.424 -1.875 1.00 87.50 82 ALA A O 1
ATOM 637 N N . LEU A 1 83 ? -2.388 -5.005 -0.827 1.00 89.44 83 LEU A N 1
ATOM 638 C CA . LEU A 1 83 ? -2.499 -6.322 -1.464 1.00 89.44 83 LEU A CA 1
ATOM 639 C C . LEU A 1 83 ? -2.724 -6.218 -2.977 1.00 89.44 83 LEU A C 1
ATOM 641 O O . LEU A 1 83 ? -2.127 -6.979 -3.738 1.00 89.44 83 LEU A O 1
ATOM 645 N N . TRP A 1 84 ? -3.545 -5.262 -3.422 1.00 90.62 84 TRP A N 1
ATOM 646 C CA . TRP A 1 84 ? -3.712 -4.983 -4.848 1.00 90.62 84 TRP A CA 1
ATOM 647 C C . TRP A 1 84 ? -2.385 -4.578 -5.498 1.00 90.62 84 TRP A C 1
ATOM 649 O O . TRP A 1 84 ? -2.024 -5.109 -6.548 1.00 90.62 84 TRP A O 1
ATOM 659 N N . PHE A 1 85 ? -1.640 -3.679 -4.852 1.00 90.00 85 PHE A N 1
ATOM 660 C CA . PHE A 1 85 ? -0.367 -3.190 -5.368 1.00 90.00 85 PHE A CA 1
ATOM 661 C C . PHE A 1 85 ? 0.697 -4.292 -5.426 1.00 90.00 85 PHE A C 1
ATOM 663 O O . PHE A 1 85 ? 1.401 -4.386 -6.425 1.00 90.00 85 PHE A O 1
ATOM 670 N N . LEU A 1 86 ? 0.758 -5.182 -4.427 1.00 90.75 86 LEU A N 1
ATOM 671 C CA . LEU A 1 86 ? 1.616 -6.374 -4.469 1.00 90.75 86 LEU A CA 1
ATOM 672 C C . LEU A 1 86 ? 1.298 -7.261 -5.672 1.00 90.75 86 LEU A C 1
ATOM 674 O O . LEU A 1 86 ? 2.196 -7.589 -6.439 1.00 90.75 86 LEU A O 1
ATOM 678 N N . GLY A 1 87 ? 0.019 -7.584 -5.884 1.00 89.56 87 GLY A N 1
ATOM 679 C CA . GLY A 1 87 ? -0.388 -8.384 -7.040 1.00 89.56 87 GLY A CA 1
ATOM 680 C C . GLY A 1 87 ? -0.034 -7.718 -8.373 1.00 89.56 87 GLY A C 1
ATOM 681 O O . GLY A 1 87 ? 0.283 -8.400 -9.346 1.00 89.56 87 GLY A O 1
ATOM 682 N N . ALA A 1 88 ? -0.060 -6.386 -8.422 1.00 89.25 88 ALA A N 1
ATOM 683 C CA . ALA A 1 88 ? 0.276 -5.630 -9.619 1.00 89.25 88 ALA A CA 1
ATOM 684 C C . ALA A 1 88 ? 1.796 -5.535 -9.850 1.00 89.25 88 ALA A C 1
ATOM 686 O O . ALA A 1 88 ? 2.238 -5.647 -10.993 1.00 89.25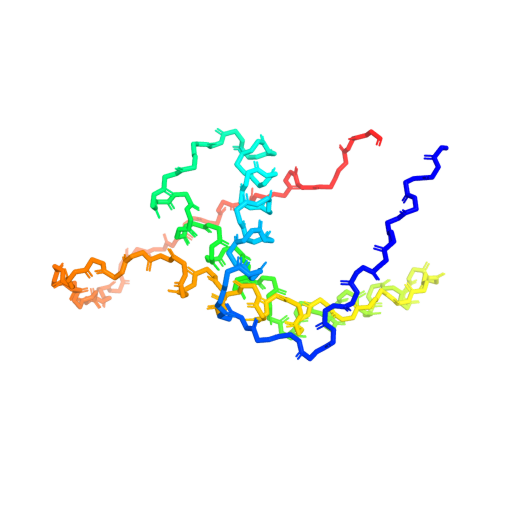 88 ALA A O 1
ATOM 687 N N . LEU A 1 89 ? 2.601 -5.413 -8.787 1.00 89.19 89 LEU A N 1
ATOM 688 C CA . LEU A 1 89 ? 4.065 -5.508 -8.843 1.00 89.19 89 LEU A CA 1
ATOM 689 C C . LEU A 1 89 ? 4.515 -6.898 -9.311 1.00 89.19 89 LEU A C 1
ATOM 691 O O . LEU A 1 89 ? 5.379 -6.998 -10.184 1.00 89.19 89 LEU A O 1
ATOM 695 N N . ASP A 1 90 ? 3.887 -7.956 -8.795 1.00 86.00 90 ASP A N 1
ATOM 696 C CA . ASP A 1 90 ? 4.167 -9.338 -9.193 1.00 86.00 90 ASP A CA 1
ATOM 697 C C . ASP A 1 90 ? 3.816 -9.573 -10.674 1.00 86.00 90 ASP A C 1
ATOM 699 O O . ASP A 1 90 ? 4.563 -10.227 -11.398 1.00 86.00 90 ASP A O 1
ATOM 703 N N . ALA A 1 91 ? 2.714 -8.991 -11.162 1.00 84.25 91 ALA A N 1
ATOM 704 C CA . ALA A 1 91 ? 2.298 -9.094 -12.564 1.00 84.25 91 ALA A CA 1
ATOM 705 C C . ALA A 1 91 ? 3.100 -8.202 -13.535 1.00 84.25 91 ALA A C 1
ATOM 707 O O . ALA A 1 91 ? 3.089 -8.441 -14.748 1.00 84.25 91 ALA A O 1
ATOM 708 N N . ALA A 1 92 ? 3.728 -7.135 -13.032 1.00 76.12 92 ALA A N 1
ATOM 709 C CA . ALA A 1 92 ? 4.533 -6.195 -13.813 1.00 76.12 92 ALA A CA 1
ATOM 710 C C . ALA A 1 92 ? 6.017 -6.579 -13.858 1.00 76.12 92 ALA A C 1
ATOM 712 O O . ALA A 1 92 ? 6.717 -6.202 -14.798 1.00 76.12 92 ALA A O 1
ATOM 713 N N . SER A 1 93 ? 6.492 -7.333 -12.868 1.00 66.94 93 SER A N 1
ATOM 714 C CA . SER A 1 93 ? 7.842 -7.882 -12.860 1.00 66.94 93 SER A CA 1
ATOM 715 C C . SER A 1 93 ? 7.939 -8.950 -13.953 1.00 66.94 93 SER A C 1
ATOM 717 O O . SER A 1 93 ? 7.201 -9.936 -13.896 1.00 66.94 93 SER A O 1
ATOM 719 N N . PRO A 1 94 ? 8.801 -8.794 -14.975 1.00 53.72 94 PRO A N 1
ATOM 720 C CA . PRO A 1 94 ? 9.035 -9.879 -15.912 1.00 53.72 94 PRO A CA 1
ATOM 721 C C . PRO A 1 94 ? 9.556 -11.065 -15.103 1.00 53.72 94 PRO A C 1
ATOM 723 O O . PRO A 1 94 ? 10.545 -10.939 -14.382 1.00 53.72 94 PRO A O 1
ATOM 726 N N . THR A 1 95 ? 8.866 -12.203 -15.174 1.00 45.38 95 THR A N 1
ATOM 727 C CA . THR A 1 95 ? 9.338 -13.442 -14.559 1.00 45.38 95 THR A CA 1
ATOM 728 C C . THR A 1 95 ? 10.693 -13.776 -15.177 1.00 45.38 95 THR A C 1
ATOM 730 O O . THR A 1 95 ? 10.764 -14.302 -16.286 1.00 45.38 95 THR A O 1
ATOM 733 N N . LEU A 1 96 ? 11.786 -13.446 -14.491 1.00 43.91 96 LEU A N 1
ATOM 734 C CA . LEU A 1 96 ? 13.068 -14.080 -14.763 1.00 43.91 96 LEU A CA 1
ATOM 735 C C . LEU A 1 96 ? 12.874 -15.579 -14.477 1.00 43.91 96 LEU A C 1
ATOM 737 O O . LEU A 1 96 ? 12.308 -15.908 -13.429 1.00 43.91 96 LEU A O 1
ATOM 741 N N . PRO A 1 97 ? 13.273 -16.494 -15.380 1.00 40.12 97 PRO A N 1
ATOM 742 C CA . PRO A 1 97 ? 13.272 -17.915 -15.057 1.00 40.12 97 PRO A CA 1
ATOM 743 C C . PRO A 1 97 ? 14.132 -18.111 -13.808 1.00 40.12 97 PRO A C 1
ATOM 745 O O . PRO A 1 97 ? 15.278 -17.674 -13.803 1.00 40.12 97 PRO A O 1
ATOM 748 N N . ASP A 1 98 ? 13.545 -18.709 -12.766 1.00 39.97 98 ASP A N 1
ATOM 749 C CA . 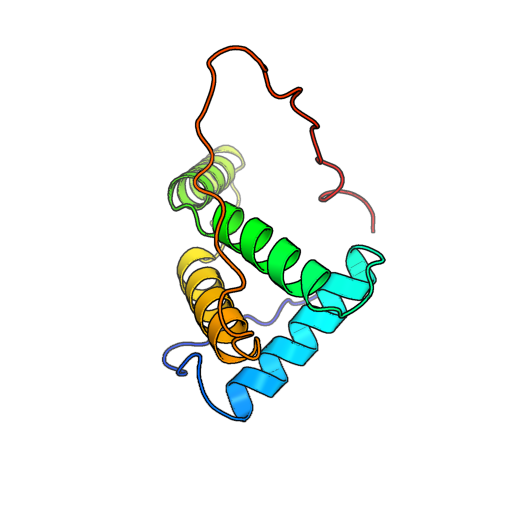ASP A 1 98 ? 14.145 -18.959 -11.447 1.00 39.97 98 ASP A CA 1
ATOM 750 C C . ASP A 1 98 ? 15.591 -19.466 -11.583 1.00 39.97 98 ASP A C 1
ATOM 752 O O . ASP A 1 98 ? 15.794 -20.648 -11.890 1.00 39.97 98 ASP A O 1
ATOM 756 N N . PRO A 1 99 ? 16.621 -18.626 -11.355 1.00 42.28 99 PRO A N 1
ATOM 757 C CA . PRO A 1 99 ? 17.962 -19.131 -11.186 1.00 42.28 99 PRO A CA 1
ATOM 758 C C . PRO A 1 99 ? 18.071 -19.565 -9.727 1.00 42.28 99 PRO A C 1
ATOM 760 O O . PRO A 1 99 ? 18.568 -18.833 -8.877 1.00 42.28 99 PRO A O 1
ATOM 763 N N . ALA A 1 100 ? 17.567 -20.771 -9.464 1.00 43.62 100 ALA A N 1
ATOM 764 C CA . ALA A 1 100 ? 17.824 -21.554 -8.269 1.00 43.62 100 ALA A CA 1
ATOM 765 C C . ALA A 1 100 ? 17.710 -20.767 -6.956 1.00 43.62 100 ALA A C 1
ATOM 767 O O . ALA A 1 100 ? 18.724 -20.397 -6.370 1.00 43.62 100 ALA A O 1
ATOM 768 N N . ARG A 1 101 ? 16.495 -20.616 -6.416 1.00 36.53 101 ARG A N 1
ATOM 769 C CA . ARG A 1 101 ? 16.285 -20.269 -4.998 1.00 36.53 101 ARG A CA 1
ATOM 770 C C . ARG A 1 101 ? 17.194 -21.133 -4.097 1.00 36.53 101 ARG A C 1
ATOM 772 O O . ARG A 1 101 ? 16.881 -22.314 -3.891 1.00 36.53 101 ARG A O 1
ATOM 779 N N . PRO A 1 102 ? 18.291 -20.612 -3.505 1.00 36.59 102 PRO A N 1
ATOM 780 C CA . PRO A 1 102 ? 19.044 -21.404 -2.554 1.00 36.59 102 PRO A CA 1
ATOM 781 C C . PRO A 1 102 ? 18.146 -21.576 -1.331 1.00 36.59 102 PRO A C 1
ATOM 783 O O . PRO A 1 102 ? 17.703 -20.605 -0.714 1.00 36.59 102 PRO A O 1
ATOM 786 N N . ARG A 1 103 ? 17.824 -22.830 -0.995 1.00 45.25 103 ARG A N 1
ATOM 787 C CA . ARG A 1 103 ? 17.188 -23.156 0.283 1.00 45.25 103 ARG A CA 1
ATOM 788 C C . ARG A 1 103 ? 18.115 -22.639 1.378 1.00 45.25 103 ARG A C 1
ATOM 790 O O . ARG A 1 103 ? 19.154 -23.244 1.634 1.00 45.25 103 ARG A O 1
ATOM 797 N N . ILE A 1 104 ? 17.748 -21.522 2.001 1.00 41.34 104 ILE A N 1
ATOM 798 C CA . ILE A 1 104 ? 18.411 -21.016 3.198 1.00 41.34 104 ILE A CA 1
ATOM 799 C C . ILE A 1 104 ? 18.311 -22.135 4.241 1.00 41.34 104 ILE A C 1
ATOM 801 O O . ILE A 1 104 ? 17.245 -22.373 4.810 1.00 41.34 104 ILE A O 1
ATOM 805 N N . ARG A 1 105 ? 19.409 -22.866 4.471 1.00 37.72 105 ARG A N 1
ATOM 806 C CA . ARG A 1 105 ? 19.573 -23.625 5.710 1.00 37.72 105 ARG A CA 1
ATOM 807 C C . ARG A 1 105 ? 19.865 -22.584 6.776 1.00 37.72 105 ARG A C 1
ATOM 809 O O . ARG A 1 105 ? 20.966 -22.045 6.822 1.00 37.72 105 ARG A O 1
ATOM 816 N N . LEU A 1 106 ? 18.865 -22.280 7.594 1.00 38.97 106 LEU A N 1
ATOM 817 C CA . LEU A 1 106 ? 19.064 -21.517 8.818 1.00 38.97 106 LEU A CA 1
ATOM 818 C C . LEU A 1 106 ? 19.978 -22.349 9.728 1.00 38.97 106 LEU A C 1
ATOM 820 O O . LEU A 1 106 ? 19.534 -23.306 10.358 1.00 38.97 106 LEU A O 1
ATOM 824 N N . THR A 1 107 ? 21.271 -22.034 9.754 1.00 39.56 107 THR A N 1
ATOM 825 C CA . THR A 1 107 ? 22.147 -22.429 10.859 1.00 39.56 107 THR A CA 1
ATOM 826 C C . THR A 1 107 ? 21.898 -21.466 12.031 1.00 39.56 107 THR A C 1
ATOM 828 O O . THR A 1 107 ? 21.651 -20.278 11.811 1.00 39.56 107 THR A O 1
ATOM 831 N N . PRO A 1 108 ? 21.920 -21.933 13.292 1.00 38.69 108 PRO A N 1
ATOM 832 C CA . PRO A 1 108 ? 21.328 -21.207 14.422 1.00 38.69 108 PRO A CA 1
ATOM 833 C C . PRO A 1 108 ? 22.198 -20.066 14.998 1.00 38.69 108 PRO A C 1
ATOM 835 O O . PRO A 1 108 ? 22.073 -19.745 16.174 1.00 38.69 108 PRO A O 1
ATOM 838 N N . SER A 1 109 ? 23.091 -19.438 14.221 1.00 43.84 109 SER A N 1
ATOM 839 C CA . SER A 1 109 ? 24.214 -18.667 14.794 1.00 43.84 109 SER A CA 1
ATOM 840 C C . SER A 1 109 ? 24.309 -17.173 14.440 1.00 43.84 109 SER A C 1
ATOM 842 O O . SER A 1 109 ? 25.278 -16.536 14.850 1.00 43.84 109 SER A O 1
ATOM 844 N N . CYS A 1 110 ? 23.350 -16.558 13.744 1.00 29.06 110 CYS A N 1
ATOM 845 C CA . CYS A 1 110 ? 23.437 -15.118 13.452 1.00 29.06 110 CYS A CA 1
ATOM 846 C C . CYS A 1 110 ? 22.167 -14.371 13.867 1.00 29.06 110 CYS A C 1
ATOM 848 O O . CYS A 1 110 ? 21.133 -14.439 13.209 1.00 29.06 110 CYS A O 1
ATOM 850 N N . ARG A 1 111 ? 22.271 -13.637 14.982 1.00 41.31 111 ARG A N 1
ATOM 851 C CA . ARG A 1 111 ? 21.301 -12.622 15.413 1.00 41.31 111 ARG A CA 1
ATOM 852 C C . ARG A 1 111 ? 21.224 -11.508 14.357 1.00 41.31 111 ARG A C 1
ATOM 854 O O . ARG A 1 111 ? 22.274 -10.954 14.033 1.00 41.31 111 ARG A O 1
ATOM 861 N N . PRO A 1 112 ? 20.039 -11.107 13.868 1.00 42.50 112 PRO A N 1
ATOM 862 C CA . PRO A 1 112 ? 19.933 -9.888 13.086 1.00 42.50 112 PRO A CA 1
ATOM 863 C C . PRO A 1 112 ? 19.974 -8.676 14.025 1.00 42.50 112 PRO A C 1
ATOM 865 O O . PRO A 1 112 ? 19.174 -8.555 14.955 1.00 42.50 112 PRO A O 1
ATOM 868 N N . VAL A 1 113 ? 20.934 -7.785 13.778 1.00 43.16 113 VAL A N 1
ATOM 869 C CA . VAL A 1 113 ? 20.943 -6.423 14.318 1.00 43.16 113 VAL A CA 1
ATOM 870 C C . VAL A 1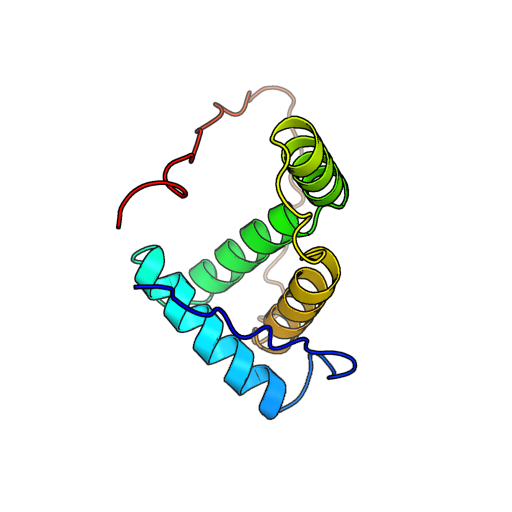 113 ? 19.739 -5.691 13.730 1.00 43.16 113 VAL A C 1
ATOM 872 O O . VAL A 1 113 ? 19.587 -5.588 12.514 1.00 43.16 113 VAL A O 1
ATOM 875 N N . LEU A 1 114 ? 18.864 -5.218 14.612 1.00 34.00 114 LEU A N 1
ATOM 876 C CA . LEU A 1 114 ? 17.697 -4.417 14.276 1.00 34.00 114 LEU A CA 1
ATOM 877 C C . LEU A 1 114 ? 18.179 -3.040 13.786 1.00 34.00 114 LEU A C 1
ATOM 879 O O . LEU A 1 114 ? 18.569 -2.199 14.593 1.00 34.00 114 LEU A O 1
ATOM 883 N N . VAL A 1 115 ? 18.180 -2.794 12.476 1.00 36.66 115 VAL A N 1
ATOM 884 C CA . VAL A 1 115 ? 18.307 -1.427 11.950 1.00 36.66 115 VAL A CA 1
ATOM 885 C C . VAL A 1 115 ? 16.908 -0.817 11.926 1.00 36.66 115 VAL A C 1
ATOM 887 O O . VAL A 1 115 ? 16.093 -1.112 11.053 1.00 36.66 115 VAL A O 1
ATOM 890 N N . CYS A 1 116 ? 16.623 0.014 12.930 1.00 26.81 116 CYS A N 1
ATOM 891 C CA . CYS A 1 116 ? 15.486 0.929 12.941 1.00 26.81 116 CYS A CA 1
ATOM 892 C C . CYS A 1 116 ? 15.589 1.887 11.745 1.00 26.81 116 CYS A C 1
ATOM 894 O O . CYS A 1 116 ? 16.448 2.762 11.734 1.00 26.81 116 CYS A O 1
ATOM 896 N N . HIS A 1 117 ? 14.697 1.760 10.760 1.00 33.56 117 HIS A N 1
ATOM 897 C CA . HIS A 1 117 ? 14.507 2.766 9.711 1.00 33.56 117 HIS A CA 1
ATOM 898 C C . HIS A 1 117 ? 13.207 3.532 9.991 1.00 33.56 117 HIS A C 1
ATOM 900 O O . HIS A 1 117 ? 12.148 3.216 9.447 1.00 33.56 117 HIS A O 1
ATOM 906 N N . GLN A 1 118 ? 13.293 4.479 10.931 1.00 36.91 118 GLN A N 1
ATOM 907 C CA . GLN A 1 118 ? 12.187 5.315 11.419 1.00 36.91 118 GLN A CA 1
ATOM 908 C C . GLN A 1 118 ? 12.156 6.721 10.785 1.00 36.91 118 GLN A C 1
ATOM 910 O O . GLN A 1 118 ? 11.390 7.564 11.230 1.00 36.91 118 GLN A O 1
ATOM 915 N N . ASP A 1 119 ? 12.886 6.978 9.696 1.00 34.25 119 ASP A N 1
ATOM 916 C CA . ASP A 1 119 ? 12.929 8.309 9.056 1.00 34.25 119 ASP A CA 1
ATOM 917 C C . ASP A 1 119 ? 11.761 8.596 8.088 1.00 34.25 119 ASP A C 1
ATOM 919 O O . ASP A 1 119 ? 11.895 9.396 7.166 1.00 34.25 119 ASP A O 1
ATOM 923 N N . PHE A 1 120 ? 10.601 7.952 8.261 1.00 37.91 120 PHE A N 1
ATOM 924 C CA . PHE A 1 120 ? 9.463 8.153 7.351 1.00 37.91 120 PHE A CA 1
ATOM 925 C C . PHE A 1 120 ? 8.468 9.237 7.801 1.00 37.91 120 PHE A C 1
ATOM 927 O O . PHE A 1 120 ? 7.644 9.656 6.994 1.00 37.91 120 PHE A O 1
ATOM 934 N N . ILE A 1 121 ? 8.502 9.733 9.046 1.00 37.84 121 ILE A N 1
ATOM 935 C CA . ILE A 1 121 ? 7.515 10.729 9.506 1.00 37.84 121 ILE A CA 1
ATOM 936 C C . ILE A 1 121 ? 8.202 11.917 10.182 1.00 37.84 121 ILE A C 1
ATOM 938 O O . ILE A 1 121 ? 8.526 11.870 11.364 1.00 37.84 121 ILE A O 1
ATOM 942 N N . GLY A 1 122 ? 8.353 13.012 9.432 1.00 29.31 122 GLY A N 1
ATOM 943 C CA . GLY A 1 122 ? 8.562 14.341 10.006 1.00 29.31 122 GLY A CA 1
ATOM 944 C C . GLY A 1 122 ? 9.523 15.232 9.228 1.00 29.31 122 GLY A C 1
ATOM 945 O O . GLY A 1 122 ? 10.688 15.326 9.601 1.00 29.31 122 GLY A O 1
ATOM 946 N N . ARG A 1 123 ? 9.019 15.929 8.199 1.00 27.78 123 ARG A N 1
ATOM 947 C CA . ARG A 1 123 ? 9.372 17.321 7.841 1.00 27.78 123 ARG A CA 1
ATOM 948 C C . ARG A 1 123 ? 8.589 17.760 6.597 1.00 27.78 123 ARG A C 1
ATOM 950 O O . ARG A 1 123 ? 8.694 17.104 5.566 1.00 27.78 123 ARG A O 1
ATOM 957 N N . GLY A 1 124 ? 7.888 18.891 6.708 1.00 32.50 124 GLY A N 1
ATOM 958 C CA . GLY A 1 124 ? 7.308 19.644 5.588 1.00 32.50 124 GLY A CA 1
ATOM 959 C C . GLY A 1 124 ? 5.810 19.830 5.685 1.00 32.50 124 GLY A C 1
ATOM 960 O O . GLY A 1 124 ? 5.106 19.093 4.968 1.00 32.50 124 GLY A O 1
#

pLDDT: mean 70.33, std 23.29, range [26.81, 96.06]

Radius of gyration: 17.45 Å; chains: 1; bounding box: 37×48×41 Å

Foldseek 3Di:
DDPPPPDPPPPPDALDDDVVLVVLVVVLVVVCVVVVHDSDPVSLVVVLVVLVVLLPVVVLVVQQVVCVVVVHDRDDRCNVVSVSSSSNSVNNPDPDPDPDDPPPPPDPDDDDDDDDPPPPDDDD

Secondary structure (DSSP, 8-state):
-----------S--S-SHHHHHHHHHHHHHHHHHTT--SSHHHHHHHHHHHHHHT-HHHHHHHHHHHHHTT-PPPPPSHHHHHHHHHHHHHHS--------------TT-PPP-----TTS---

Organism: NCBI:txid1892852

Sequence (124 aa):
MGMENRPVVVSGRPPTGARARVIVDELVAVFAEAHRRADDPESRAWLAERVRIGADTRVSRYWRLLAVINDQPAKADPVPAALWFLGALDAASPTLPDPARPRIRLTPSCRPVLVCHQDFIGRG